Protein AF-A0A447UTZ6-F1 (afdb_monomer_lite)

Foldseek 3Di:
DPPDPPPDDPCVVVVVVVDVVCDDDDPLVVVVVVLVVVLVVLQVCCVVVVHDSVVSVVVSVVVCVVVCNDPPD

Radius of gyration: 17.9 Å; chains: 1; bounding box: 36×40×39 Å

Sequence (73 aa):
MYPPEIKKV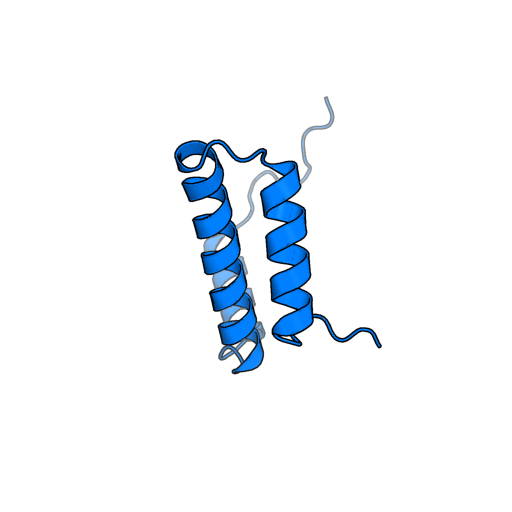DNKTIAKAGLQDLGPMKGREKLLLGIFVLALSGWIFSKQLGVDESTVAIVVMGAMLLLGVVELG

Organism: Citrobacter koseri (NCBI:txid545)

InterPro domains:
  IPR001898 Solute carrier family 13 [PF00939] (1-71)
  IPR030676 Citrate carrier CitT-related [PTHR42826] (1-71)

pLDDT: mean 74.5, std 9.11, range [45.41, 87.5]

Structure (mmCIF, N/CA/C/O backbone):
data_AF-A0A447UTZ6-F1
#
_entry.id   AF-A0A447UTZ6-F1
#
loop_
_atom_site.group_PDB
_atom_site.id
_atom_site.type_symbol
_atom_site.label_atom_id
_atom_site.label_alt_id
_atom_site.label_comp_id
_atom_site.label_asym_id
_atom_site.label_entity_id
_atom_site.label_seq_id
_atom_site.pdbx_PDB_ins_code
_atom_site.Cartn_x
_atom_site.Cartn_y
_atom_site.Cartn_z
_atom_site.occupancy
_atom_site.B_iso_or_equiv
_atom_site.auth_seq_id
_atom_site.auth_comp_id
_atom_site.auth_asym_id
_atom_site.auth_atom_id
_atom_site.pdbx_PDB_model_num
ATOM 1 N N . MET A 1 1 ? -0.092 30.820 16.455 1.00 49.50 1 MET A N 1
ATOM 2 C CA . MET A 1 1 ? 0.028 29.693 17.402 1.00 49.50 1 MET A CA 1
ATOM 3 C C . MET A 1 1 ? -1.376 29.282 17.818 1.00 49.50 1 MET A C 1
ATOM 5 O O . MET A 1 1 ? -1.924 29.908 18.711 1.00 49.50 1 MET A O 1
ATOM 9 N N . TYR A 1 2 ? -1.985 28.310 17.134 1.00 55.72 2 TYR A N 1
ATOM 10 C CA . TYR A 1 2 ? -3.231 27.679 17.582 1.00 55.72 2 TYR A CA 1
ATOM 11 C C . TYR A 1 2 ? -2.835 26.406 18.330 1.00 55.72 2 TYR A C 1
ATOM 13 O O . TYR A 1 2 ? -2.549 25.399 17.680 1.00 55.72 2 TYR A O 1
ATOM 21 N N . PRO A 1 3 ? -2.671 26.450 19.664 1.00 67.06 3 PRO A N 1
ATOM 22 C CA . PRO A 1 3 ? -2.376 25.241 20.409 1.00 67.06 3 PRO A CA 1
ATOM 23 C C . PRO A 1 3 ? -3.567 24.280 20.253 1.00 67.06 3 PRO A C 1
ATOM 25 O O . PRO A 1 3 ? -4.704 24.708 20.447 1.00 67.06 3 PRO A O 1
ATOM 28 N N . PRO A 1 4 ? -3.338 23.008 19.893 1.00 68.62 4 PRO A N 1
ATOM 29 C CA . PRO A 1 4 ? -4.414 22.037 19.743 1.00 68.62 4 PRO A CA 1
ATOM 30 C C . PRO A 1 4 ? -5.172 21.864 21.068 1.00 68.62 4 PRO A C 1
ATOM 32 O O . PRO A 1 4 ? -4.561 21.748 22.134 1.00 68.62 4 PRO A O 1
ATOM 35 N N . GLU A 1 5 ? -6.506 21.850 20.998 1.00 63.84 5 GLU A N 1
ATOM 36 C CA . GLU A 1 5 ? -7.406 21.792 22.163 1.00 63.84 5 GLU A CA 1
ATOM 37 C C . GLU A 1 5 ? -7.294 20.480 22.958 1.00 63.84 5 GLU A C 1
ATOM 39 O O . GLU A 1 5 ? -7.601 20.440 24.149 1.00 63.84 5 GLU A O 1
ATOM 44 N N . ILE A 1 6 ? -6.775 19.410 22.350 1.00 59.03 6 ILE A N 1
ATOM 45 C CA . ILE A 1 6 ? -6.669 18.095 22.988 1.00 59.03 6 ILE A CA 1
ATOM 46 C C . ILE A 1 6 ? -5.218 17.819 23.400 1.00 59.03 6 ILE A C 1
ATOM 48 O O . ILE A 1 6 ? -4.410 17.309 22.629 1.00 59.03 6 ILE A O 1
ATOM 52 N N . LYS A 1 7 ? -4.880 18.158 24.651 1.00 61.06 7 LYS A N 1
ATOM 53 C CA . LYS A 1 7 ? -3.531 17.966 25.228 1.00 61.06 7 LYS A CA 1
ATOM 54 C C . LYS A 1 7 ? -3.285 16.575 25.828 1.00 61.06 7 LYS A C 1
ATOM 56 O O . LYS A 1 7 ? -2.140 16.240 26.120 1.00 61.06 7 LYS A O 1
ATOM 61 N N . LYS A 1 8 ? -4.330 15.763 26.025 1.00 57.22 8 LYS A N 1
ATOM 62 C CA . LYS A 1 8 ? -4.237 14.368 26.489 1.00 57.22 8 LYS A CA 1
ATOM 63 C C . LYS A 1 8 ? -5.321 13.528 25.820 1.00 57.22 8 LYS A C 1
ATOM 65 O O . LYS A 1 8 ? -6.480 13.581 26.213 1.00 57.22 8 LYS A O 1
ATOM 70 N N . VAL A 1 9 ? -4.925 12.755 24.816 1.00 61.56 9 VAL A N 1
ATOM 71 C CA . VAL A 1 9 ? -5.725 11.654 24.273 1.00 61.56 9 VAL A CA 1
ATOM 72 C C . VAL A 1 9 ? -5.340 10.404 25.055 1.00 61.56 9 VAL A C 1
ATOM 74 O O . VAL A 1 9 ? -4.165 10.029 25.067 1.00 61.56 9 VAL A O 1
ATOM 77 N N . ASP A 1 10 ? -6.304 9.751 25.707 1.00 65.62 10 ASP A N 1
ATOM 78 C CA . ASP A 1 10 ? -6.094 8.423 26.289 1.00 65.62 10 ASP A CA 1
ATOM 79 C C . ASP A 1 10 ? -6.046 7.386 25.156 1.00 65.62 10 ASP A C 1
ATOM 81 O O . ASP A 1 10 ? -7.014 6.698 24.826 1.00 65.62 10 ASP A O 1
ATOM 85 N N . ASN A 1 11 ? -4.898 7.360 24.477 1.00 69.25 11 ASN A N 1
ATOM 86 C CA . ASN A 1 11 ? -4.710 6.659 23.212 1.00 69.25 11 ASN A CA 1
ATOM 87 C C . ASN A 1 11 ? -4.956 5.152 23.354 1.00 69.25 11 ASN A C 1
ATOM 89 O O . ASN A 1 11 ? -5.410 4.509 22.417 1.00 69.25 11 ASN A O 1
ATOM 93 N N . LYS A 1 12 ? -4.683 4.584 24.537 1.00 71.00 12 LYS A N 1
ATOM 94 C CA . LYS A 1 12 ? -4.857 3.152 24.806 1.00 71.00 12 LYS A CA 1
ATOM 95 C C . LYS A 1 12 ? -6.325 2.772 24.978 1.00 71.00 12 LYS A C 1
ATOM 97 O O . LYS A 1 12 ? -6.742 1.761 24.417 1.00 71.00 12 LYS A O 1
ATOM 102 N N . THR A 1 13 ? -7.105 3.561 25.718 1.00 73.75 13 THR A N 1
ATOM 103 C CA . THR A 1 13 ? -8.528 3.264 25.943 1.00 73.75 13 THR A CA 1
ATOM 104 C C . THR A 1 13 ? -9.336 3.474 24.667 1.00 73.75 13 THR A C 1
ATOM 106 O O . THR A 1 13 ? -10.128 2.610 24.296 1.00 73.75 13 THR A O 1
ATOM 109 N N . ILE A 1 14 ? -9.069 4.564 23.942 1.00 71.00 14 ILE A N 1
ATOM 110 C CA .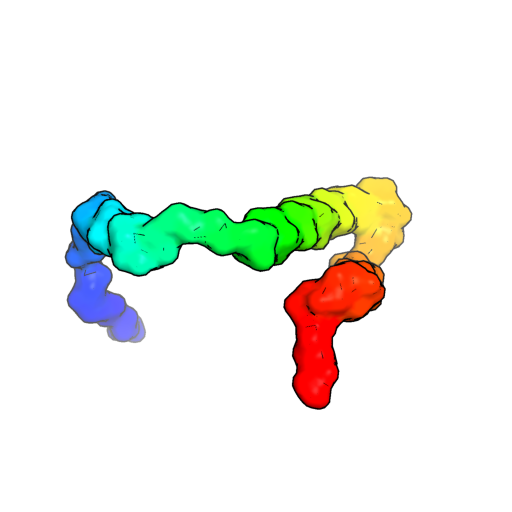 ILE A 1 14 ? -9.756 4.875 22.681 1.00 71.00 14 ILE A CA 1
ATOM 111 C C . ILE A 1 14 ? -9.378 3.865 21.591 1.00 71.00 14 ILE A C 1
ATOM 113 O O . ILE A 1 14 ? -10.262 3.374 20.895 1.00 71.00 14 ILE A O 1
ATOM 117 N N . ALA A 1 15 ? -8.100 3.476 21.480 1.00 75.62 15 ALA A N 1
ATOM 118 C CA . ALA A 1 15 ? -7.691 2.452 20.518 1.00 75.62 15 ALA A CA 1
ATOM 119 C C . ALA A 1 15 ? -8.318 1.086 20.821 1.00 75.62 15 ALA A C 1
ATOM 121 O O . ALA A 1 15 ? -8.714 0.392 19.893 1.00 75.62 15 ALA A O 1
ATOM 122 N N . LYS A 1 16 ? -8.440 0.697 22.100 1.00 74.50 16 LYS A N 1
ATOM 123 C CA . LYS A 1 16 ? -9.063 -0.578 22.485 1.00 74.50 16 LYS A CA 1
ATOM 124 C C . LYS A 1 16 ? -10.569 -0.584 22.214 1.00 74.50 16 LYS A C 1
ATOM 126 O O . LYS A 1 16 ? -11.073 -1.571 21.685 1.00 74.50 16 LYS A O 1
ATOM 131 N N . ALA A 1 17 ? -11.258 0.514 22.529 1.00 77.50 17 ALA A N 1
ATOM 132 C CA . ALA A 1 17 ? -12.672 0.689 22.208 1.00 77.50 17 ALA A CA 1
ATOM 133 C C . ALA A 1 17 ? -12.903 0.677 20.688 1.00 77.50 17 ALA A C 1
ATOM 135 O O . ALA A 1 17 ? -13.763 -0.056 20.213 1.00 77.50 17 ALA A O 1
ATOM 136 N N . GLY A 1 18 ? -12.073 1.393 19.923 1.00 75.62 18 GLY A N 1
ATOM 137 C CA . GLY A 1 18 ? -12.120 1.391 18.461 1.00 75.62 18 GLY A CA 1
ATOM 138 C C . GLY A 1 18 ? -11.827 0.019 17.848 1.00 75.62 18 GLY A C 1
ATOM 139 O O . GLY A 1 18 ? -12.520 -0.382 16.925 1.00 75.62 18 GLY A O 1
ATOM 140 N N . LEU A 1 19 ? -10.863 -0.745 18.380 1.00 77.56 19 LEU A N 1
ATOM 141 C CA . LEU A 1 19 ? -10.594 -2.119 17.927 1.00 77.56 19 LEU A CA 1
ATOM 142 C C . LEU A 1 19 ? -11.767 -3.067 18.209 1.00 77.56 19 LEU A C 1
ATOM 144 O O . LEU A 1 19 ? -12.036 -3.962 17.412 1.00 77.56 19 LEU A O 1
ATOM 148 N N . GLN A 1 20 ? -12.438 -2.898 19.354 1.00 76.75 20 GLN A N 1
ATOM 149 C CA . GLN A 1 20 ? -13.626 -3.684 19.692 1.00 76.75 20 GLN A CA 1
ATOM 150 C C . GLN A 1 20 ? -14.817 -3.338 18.794 1.00 76.75 20 GLN A C 1
ATOM 152 O O . GLN A 1 20 ? -15.538 -4.251 18.404 1.00 76.75 20 GLN A O 1
ATOM 157 N N . ASP A 1 21 ? -15.001 -2.057 18.469 1.00 75.19 21 ASP A N 1
ATOM 158 C CA . ASP A 1 21 ? -16.074 -1.576 17.591 1.00 75.19 21 ASP A CA 1
ATOM 159 C C . ASP A 1 21 ? -15.851 -1.991 16.128 1.00 75.19 21 ASP A C 1
ATOM 161 O O . ASP A 1 21 ? -16.770 -2.465 15.463 1.00 75.19 21 ASP A O 1
ATOM 165 N N . LEU A 1 22 ? -14.600 -1.919 15.657 1.00 73.25 22 LEU A N 1
ATOM 166 C CA . LEU A 1 22 ? -14.217 -2.364 14.315 1.00 73.25 22 LEU A CA 1
ATOM 167 C C . LEU A 1 22 ? -14.431 -3.877 14.135 1.00 73.25 22 LEU A C 1
ATOM 169 O O . LEU A 1 22 ? -14.806 -4.337 13.055 1.00 73.25 22 LEU A O 1
ATOM 173 N N . GLY A 1 23 ? -14.237 -4.651 15.208 1.00 73.50 23 GLY A N 1
ATOM 174 C CA . GLY A 1 23 ? -14.472 -6.089 15.218 1.00 73.50 23 GLY A CA 1
ATOM 175 C C . GLY A 1 23 ? -13.467 -6.880 14.364 1.00 73.50 23 GLY A C 1
ATOM 176 O O . GLY A 1 23 ? -12.431 -6.362 13.941 1.00 73.50 23 GLY A O 1
ATOM 177 N N . PRO A 1 24 ? -13.708 -8.184 14.142 1.00 73.38 24 PRO A N 1
ATOM 178 C CA . PRO A 1 24 ? -12.815 -9.019 13.349 1.00 73.38 24 PRO A CA 1
ATOM 179 C C . PRO A 1 24 ? -12.757 -8.534 11.894 1.00 73.38 24 PRO A C 1
ATOM 181 O O . PRO A 1 24 ? -13.773 -8.517 11.199 1.00 73.38 24 PRO A O 1
ATOM 184 N N . MET A 1 25 ? -11.544 -8.198 11.438 1.00 69.94 25 MET A N 1
ATOM 185 C CA . MET A 1 25 ? -11.261 -7.758 10.067 1.00 69.94 25 MET A CA 1
ATOM 186 C C . MET A 1 25 ? -11.926 -8.674 9.034 1.00 69.94 25 MET A C 1
ATOM 188 O O . MET A 1 25 ? -11.674 -9.888 9.000 1.00 69.94 25 MET A O 1
ATOM 192 N N . LYS A 1 26 ? -12.732 -8.090 8.146 1.00 75.38 26 LYS A N 1
ATOM 193 C CA . LYS A 1 26 ? -13.369 -8.819 7.043 1.00 75.38 26 LYS A CA 1
ATOM 194 C C . LYS A 1 26 ? -12.315 -9.223 6.009 1.00 75.38 26 LYS A C 1
ATOM 196 O O . LYS A 1 26 ? -11.277 -8.581 5.865 1.00 75.38 26 LYS A O 1
ATOM 201 N N . GLY A 1 27 ? -12.582 -10.273 5.226 1.00 75.25 27 GLY A N 1
ATOM 202 C CA . GLY A 1 27 ? -11.642 -10.758 4.197 1.00 75.25 27 GLY A CA 1
ATOM 203 C C . GLY A 1 27 ? -11.187 -9.671 3.207 1.00 75.25 27 GLY A C 1
ATOM 204 O O . GLY A 1 27 ? -10.030 -9.661 2.795 1.00 75.25 27 GLY A O 1
ATOM 205 N N . ARG A 1 28 ? -12.063 -8.701 2.909 1.00 74.38 28 ARG A N 1
ATOM 206 C CA . ARG A 1 28 ? -11.745 -7.526 2.080 1.00 74.38 28 ARG A CA 1
ATOM 207 C C . A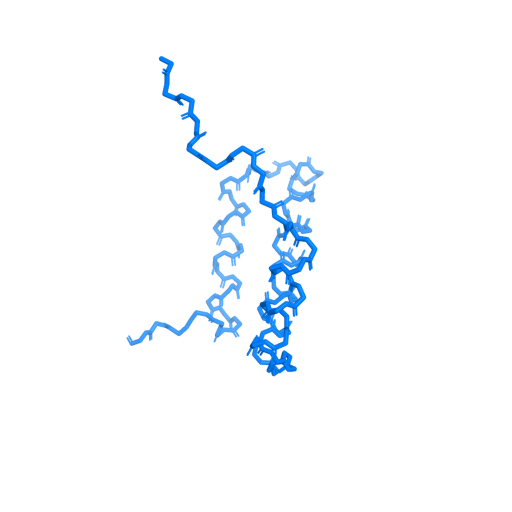RG A 1 28 ? -10.711 -6.592 2.721 1.00 74.38 28 ARG A C 1
ATOM 209 O O . ARG A 1 28 ? -9.839 -6.100 2.017 1.00 74.38 28 ARG A O 1
ATOM 216 N N . GLU A 1 29 ? -10.752 -6.386 4.038 1.00 80.62 29 GLU A N 1
ATOM 217 C CA . GLU A 1 29 ? -9.765 -5.547 4.736 1.00 80.62 29 GLU A CA 1
ATOM 218 C C . GLU A 1 29 ? -8.376 -6.185 4.739 1.00 80.62 29 GLU A C 1
ATOM 220 O O . GLU A 1 29 ? -7.379 -5.486 4.585 1.00 80.62 29 GLU A O 1
ATOM 225 N N . LYS A 1 30 ? -8.292 -7.518 4.830 1.00 81.31 30 LYS A N 1
ATOM 226 C CA . LYS A 1 30 ? -7.011 -8.226 4.683 1.00 81.31 30 LYS A CA 1
ATOM 227 C C . LYS A 1 30 ? -6.425 -8.069 3.281 1.00 81.31 30 LYS A C 1
ATOM 229 O O . LYS A 1 30 ? -5.214 -7.910 3.153 1.00 81.31 30 LYS A O 1
ATOM 234 N N . LEU A 1 31 ? -7.266 -8.095 2.245 1.00 81.75 31 LEU A N 1
ATOM 235 C CA . LEU A 1 31 ? -6.832 -7.860 0.867 1.00 81.75 31 LEU A CA 1
ATOM 236 C C . LEU A 1 31 ? -6.313 -6.425 0.691 1.00 81.75 31 LEU A C 1
ATOM 238 O O . LEU A 1 31 ? -5.228 -6.233 0.145 1.00 81.75 31 LEU A O 1
ATOM 242 N N . LEU A 1 32 ? -7.042 -5.438 1.223 1.00 82.19 32 LEU A N 1
ATOM 243 C CA . LEU A 1 32 ? -6.622 -4.034 1.233 1.00 82.19 32 LEU A CA 1
ATOM 244 C C . LEU A 1 32 ? -5.272 -3.860 1.947 1.00 82.19 32 LEU A C 1
ATOM 246 O O . LEU A 1 32 ? -4.372 -3.214 1.415 1.00 82.19 32 LEU A O 1
ATOM 250 N N . LEU A 1 33 ? -5.106 -4.483 3.119 1.00 84.69 33 LEU A N 1
ATOM 251 C CA . LEU A 1 33 ? -3.855 -4.464 3.876 1.00 84.69 33 LEU A CA 1
ATOM 252 C C . LEU A 1 33 ? -2.705 -5.093 3.075 1.00 84.69 33 LEU A C 1
ATOM 254 O O . LEU A 1 33 ? -1.611 -4.537 3.029 1.00 84.69 33 LEU A O 1
ATOM 258 N N . GLY A 1 34 ? -2.951 -6.225 2.410 1.00 85.69 34 GLY A N 1
ATOM 259 C CA . GLY A 1 34 ? -1.964 -6.882 1.553 1.00 85.69 34 GLY A CA 1
ATOM 260 C C . GLY A 1 34 ? -1.490 -5.977 0.417 1.00 85.69 34 GLY A C 1
ATOM 261 O O . GLY A 1 34 ? -0.290 -5.836 0.193 1.00 85.69 34 GLY A O 1
ATOM 262 N N . ILE A 1 35 ? -2.418 -5.291 -0.247 1.00 81.75 35 ILE A N 1
ATOM 263 C CA . ILE A 1 35 ? -2.100 -4.336 -1.316 1.00 81.75 35 ILE A CA 1
ATOM 264 C C . ILE A 1 35 ? -1.350 -3.126 -0.780 1.00 81.75 35 ILE A C 1
ATOM 266 O O . ILE A 1 35 ? -0.406 -2.666 -1.415 1.00 81.75 35 ILE A O 1
ATOM 270 N N . PHE A 1 36 ? -1.723 -2.631 0.397 1.00 84.00 36 PHE A N 1
ATOM 271 C CA . PHE A 1 36 ? -1.025 -1.525 1.036 1.00 84.00 36 PHE A CA 1
ATOM 272 C C . PHE A 1 36 ? 0.446 -1.870 1.314 1.00 84.00 36 PHE A C 1
ATOM 274 O O . PHE A 1 36 ? 1.345 -1.092 0.996 1.00 84.00 36 PHE A O 1
ATOM 281 N N . VAL A 1 37 ? 0.716 -3.071 1.829 1.00 87.50 37 VAL A N 1
ATOM 282 C CA . VAL A 1 37 ? 2.089 -3.549 2.057 1.00 87.50 37 VAL A CA 1
ATOM 283 C C . VAL A 1 37 ? 2.847 -3.740 0.739 1.00 87.50 37 VAL A C 1
ATOM 285 O O . VAL A 1 37 ? 4.027 -3.390 0.658 1.00 87.50 37 VAL A O 1
ATOM 288 N N . LEU A 1 38 ? 2.190 -4.249 -0.307 1.00 83.50 38 LEU A N 1
ATOM 289 C CA . LEU A 1 38 ? 2.784 -4.370 -1.644 1.00 83.50 38 LEU A CA 1
ATOM 290 C C . LEU A 1 38 ? 3.120 -3.001 -2.248 1.00 83.50 38 LEU A C 1
ATOM 292 O O . LEU A 1 38 ? 4.196 -2.842 -2.818 1.00 83.50 38 LEU A O 1
ATOM 296 N N . ALA A 1 39 ? 2.250 -2.006 -2.073 1.00 81.56 39 ALA A N 1
ATOM 297 C CA . ALA A 1 39 ? 2.477 -0.635 -2.519 1.00 81.56 39 ALA A CA 1
ATOM 298 C C . ALA A 1 39 ? 3.691 -0.007 -1.824 1.00 81.56 39 ALA A C 1
ATOM 300 O O . ALA A 1 39 ? 4.564 0.542 -2.493 1.00 81.56 39 ALA A O 1
ATOM 301 N N . LEU A 1 40 ? 3.792 -0.148 -0.497 1.00 84.88 40 LEU A N 1
ATOM 302 C CA . LEU A 1 40 ? 4.952 0.323 0.265 1.00 84.88 40 LEU A CA 1
ATOM 303 C C . LEU A 1 40 ? 6.234 -0.405 -0.136 1.00 84.88 40 LEU A C 1
ATOM 305 O O . LEU A 1 40 ? 7.287 0.214 -0.247 1.00 84.88 40 LEU A O 1
ATOM 309 N N . SER A 1 41 ? 6.148 -1.709 -0.393 1.00 84.56 41 SER A N 1
ATOM 310 C CA . SER A 1 41 ? 7.290 -2.487 -0.872 1.00 84.56 41 SER A CA 1
ATOM 311 C C . SER A 1 41 ? 7.745 -1.977 -2.242 1.00 84.56 41 SER A C 1
ATOM 313 O O . SER A 1 41 ? 8.919 -1.663 -2.412 1.00 84.56 41 SER A O 1
ATOM 315 N N . GLY A 1 42 ? 6.818 -1.784 -3.186 1.00 79.75 42 GLY A N 1
ATOM 316 C CA . GLY A 1 42 ? 7.096 -1.164 -4.485 1.00 79.75 42 GLY A CA 1
ATOM 317 C C . GLY A 1 42 ? 7.711 0.233 -4.358 1.00 79.75 42 GLY A C 1
ATOM 318 O O . GLY A 1 42 ? 8.652 0.558 -5.077 1.00 79.75 42 GLY A O 1
ATOM 319 N N . TRP A 1 43 ? 7.255 1.027 -3.386 1.00 79.25 43 TRP A N 1
ATOM 320 C CA . TRP A 1 43 ? 7.823 2.339 -3.073 1.00 79.25 43 TRP A CA 1
ATOM 321 C C . TRP A 1 43 ? 9.256 2.259 -2.557 1.00 79.25 43 TRP A C 1
ATOM 323 O O . TRP A 1 43 ? 10.111 3.019 -2.998 1.00 79.25 43 TRP A O 1
ATOM 333 N N . ILE A 1 44 ? 9.563 1.327 -1.658 1.00 81.50 44 ILE A N 1
ATOM 334 C CA . ILE A 1 44 ? 10.922 1.162 -1.122 1.00 81.50 44 ILE A CA 1
ATOM 335 C C . ILE A 1 44 ? 11.875 0.645 -2.211 1.00 81.50 44 ILE A C 1
ATOM 337 O O . ILE A 1 44 ? 13.016 1.100 -2.306 1.00 81.50 44 ILE A O 1
ATOM 341 N N . PHE A 1 45 ? 11.398 -0.261 -3.070 1.00 78.19 45 PHE A N 1
ATOM 342 C CA . PHE A 1 45 ? 12.165 -0.786 -4.202 1.00 78.19 45 PHE A CA 1
ATOM 343 C C . PHE A 1 45 ? 12.289 0.199 -5.373 1.00 78.19 45 PHE A C 1
ATOM 345 O O . PHE A 1 45 ? 13.203 0.045 -6.182 1.00 78.19 45 PHE A O 1
ATOM 352 N N . SER A 1 46 ? 11.451 1.239 -5.445 1.00 71.81 46 SER A N 1
ATOM 353 C CA . SER A 1 46 ? 11.511 2.270 -6.494 1.00 71.81 46 SER A CA 1
ATOM 354 C C . SER A 1 46 ? 12.901 2.877 -6.646 1.00 71.81 46 SER A C 1
ATOM 356 O O . SER A 1 46 ? 13.469 2.923 -7.737 1.00 71.81 46 SER A O 1
ATOM 358 N N . LYS A 1 47 ? 13.502 3.222 -5.505 1.00 70.69 47 LYS A N 1
ATOM 359 C CA . LYS A 1 47 ? 14.818 3.841 -5.424 1.00 70.69 47 LYS A CA 1
ATOM 360 C C . LYS A 1 47 ? 15.938 2.868 -5.787 1.00 70.69 47 LYS A C 1
ATOM 362 O O . LYS A 1 47 ? 16.956 3.299 -6.317 1.00 70.69 47 LYS A O 1
ATOM 367 N N . GLN A 1 48 ? 15.759 1.568 -5.531 1.00 72.25 48 GLN A N 1
ATOM 368 C CA . GLN A 1 48 ? 16.704 0.533 -5.972 1.00 72.25 48 GLN A CA 1
ATOM 369 C C . GLN A 1 48 ? 16.622 0.271 -7.479 1.00 72.25 48 GLN A C 1
ATOM 371 O O . GLN A 1 48 ? 17.638 -0.039 -8.092 1.00 72.2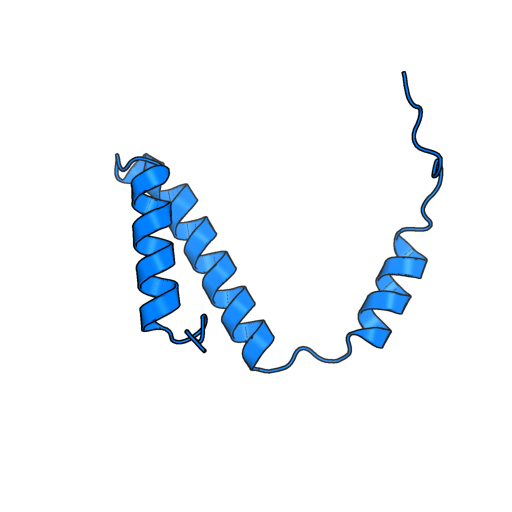5 48 GLN A O 1
ATOM 376 N N . LEU A 1 49 ? 15.435 0.410 -8.072 1.00 69.56 49 LEU A N 1
ATOM 377 C CA . LEU A 1 49 ? 15.194 0.206 -9.503 1.00 69.56 49 LEU A CA 1
ATOM 378 C C . LEU A 1 49 ? 15.498 1.453 -10.354 1.00 69.56 49 LEU A C 1
ATOM 380 O O . LEU A 1 49 ? 15.452 1.370 -11.578 1.00 69.56 49 LEU A O 1
ATOM 384 N N . GLY A 1 50 ? 15.818 2.596 -9.734 1.00 72.88 50 GLY A N 1
ATOM 385 C CA . GLY A 1 50 ? 16.062 3.862 -10.437 1.00 72.88 50 GLY A CA 1
ATOM 386 C C . GLY A 1 50 ? 14.790 4.492 -11.016 1.00 72.88 50 GLY A C 1
ATOM 387 O O . GLY A 1 50 ? 14.862 5.262 -11.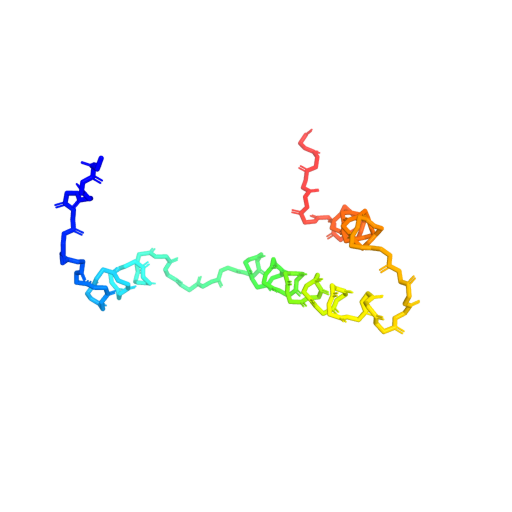970 1.00 72.88 50 GLY A O 1
ATOM 388 N N . VAL A 1 51 ? 13.629 4.138 -10.462 1.00 75.06 51 VAL A N 1
ATOM 389 C CA . VAL A 1 51 ? 12.307 4.565 -10.925 1.00 75.06 51 VAL A CA 1
ATOM 390 C C . VAL A 1 51 ? 11.784 5.672 -10.008 1.00 75.06 51 VAL A C 1
ATOM 392 O O . VAL A 1 51 ? 11.869 5.557 -8.787 1.00 75.06 51 VAL A O 1
ATOM 395 N N . ASP A 1 52 ? 11.240 6.736 -10.600 1.00 78.94 52 ASP A N 1
ATOM 396 C CA . ASP A 1 52 ? 10.685 7.878 -9.867 1.00 78.94 52 ASP A CA 1
ATOM 397 C C . ASP A 1 52 ? 9.467 7.483 -9.013 1.00 78.94 52 ASP A C 1
ATOM 399 O O . ASP A 1 52 ? 8.654 6.639 -9.413 1.00 78.94 52 ASP A O 1
ATOM 403 N N . GLU A 1 53 ? 9.309 8.146 -7.866 1.00 79.25 53 GLU A N 1
ATOM 404 C CA . GLU A 1 53 ? 8.184 7.985 -6.933 1.00 79.25 53 GLU A CA 1
ATOM 405 C C . GLU A 1 53 ? 6.825 8.083 -7.653 1.00 79.25 53 GLU A C 1
ATOM 407 O O . GLU A 1 53 ? 5.906 7.297 -7.401 1.00 79.25 53 GLU A O 1
ATOM 412 N N . SER A 1 54 ? 6.727 8.980 -8.637 1.00 84.25 54 SER A N 1
ATOM 413 C CA . SER A 1 54 ? 5.525 9.189 -9.450 1.00 84.25 54 SER A CA 1
ATOM 414 C C . SER A 1 54 ? 5.172 7.964 -10.299 1.00 84.25 54 SER A C 1
ATOM 416 O O . SER A 1 54 ? 4.003 7.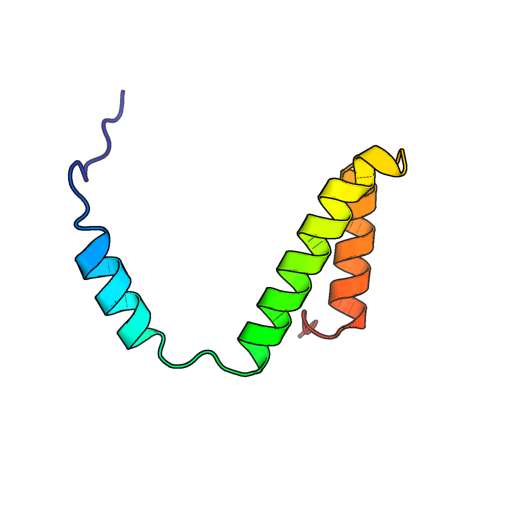615 -10.447 1.00 84.25 54 SER A O 1
ATOM 418 N N . THR A 1 55 ? 6.176 7.273 -10.847 1.00 82.38 55 THR A N 1
ATOM 419 C CA . THR A 1 55 ? 5.958 6.084 -11.690 1.00 82.38 55 THR A CA 1
ATOM 420 C C . THR A 1 55 ? 5.454 4.918 -10.849 1.00 82.38 55 THR A C 1
ATOM 422 O O . THR A 1 55 ? 4.560 4.183 -11.265 1.00 82.38 55 THR A O 1
ATOM 425 N N . VAL A 1 56 ? 5.971 4.776 -9.629 1.00 82.06 56 VAL A N 1
ATOM 426 C CA . VAL A 1 56 ? 5.525 3.743 -8.688 1.00 82.06 56 VAL A CA 1
ATOM 427 C C . VAL A 1 56 ? 4.079 3.977 -8.291 1.00 82.06 56 VAL A C 1
ATOM 429 O O . VAL A 1 56 ? 3.303 3.028 -8.277 1.00 82.06 56 VAL A O 1
ATOM 432 N N . ALA A 1 57 ? 3.696 5.231 -8.036 1.00 81.31 57 ALA A N 1
ATOM 433 C CA . ALA A 1 57 ? 2.311 5.582 -7.746 1.00 81.31 57 ALA A CA 1
ATOM 434 C C . ALA A 1 57 ? 1.368 5.156 -8.885 1.00 81.31 57 ALA A C 1
ATOM 436 O O . ALA A 1 57 ? 0.329 4.555 -8.618 1.00 81.31 57 ALA A O 1
ATOM 437 N N . ILE A 1 58 ? 1.756 5.383 -10.147 1.00 84.25 58 ILE A N 1
ATOM 438 C CA . ILE A 1 58 ? 0.966 4.982 -11.324 1.00 84.25 58 ILE A CA 1
ATOM 439 C C . ILE A 1 58 ? 0.885 3.454 -11.451 1.00 84.25 58 ILE A C 1
ATOM 441 O O . ILE A 1 58 ? -0.196 2.916 -11.687 1.00 84.25 58 ILE A O 1
ATOM 445 N N . VAL A 1 59 ? 1.999 2.738 -11.264 1.00 83.06 59 VAL A N 1
ATOM 446 C CA . VAL A 1 59 ? 2.031 1.265 -11.325 1.00 83.06 59 VAL A CA 1
ATOM 447 C C . VAL A 1 59 ? 1.177 0.652 -10.216 1.00 83.06 59 VAL A C 1
ATOM 449 O O . VAL A 1 59 ? 0.405 -0.270 -10.473 1.00 83.06 59 VAL A O 1
ATOM 452 N N . VAL A 1 60 ? 1.268 1.184 -8.996 1.00 81.69 60 VAL A N 1
ATOM 453 C CA . VAL A 1 60 ? 0.441 0.764 -7.859 1.00 81.69 60 VAL A CA 1
ATOM 454 C C . VAL A 1 60 ? -1.033 1.053 -8.132 1.00 81.69 60 VAL A C 1
ATOM 456 O O . VAL A 1 60 ? -1.859 0.170 -7.913 1.00 81.69 60 VAL A O 1
ATOM 459 N N . MET A 1 61 ? -1.372 2.231 -8.667 1.00 83.44 61 MET A N 1
ATOM 460 C CA . MET A 1 61 ? -2.740 2.547 -9.094 1.00 83.44 61 MET A CA 1
ATOM 461 C C . MET A 1 61 ? -3.256 1.544 -10.132 1.00 83.44 61 MET A C 1
ATOM 463 O O . MET A 1 61 ? -4.363 1.030 -9.991 1.00 83.44 61 MET A O 1
ATOM 467 N N . GLY A 1 62 ? -2.454 1.224 -11.150 1.00 84.25 62 GLY A N 1
ATOM 468 C CA . GLY A 1 62 ? -2.807 0.226 -12.160 1.00 84.25 62 GLY A CA 1
ATOM 469 C C . GLY A 1 62 ? -3.013 -1.165 -11.557 1.00 84.25 62 GLY A C 1
ATOM 470 O O . GLY A 1 62 ? -3.998 -1.834 -11.861 1.00 84.25 62 GLY A O 1
ATOM 471 N N . ALA A 1 63 ? -2.136 -1.584 -10.644 1.00 80.12 63 ALA A N 1
ATOM 472 C CA . ALA A 1 63 ? -2.262 -2.858 -9.942 1.00 80.12 63 ALA A CA 1
ATOM 473 C C . ALA A 1 63 ? -3.516 -2.910 -9.054 1.00 80.12 63 ALA A C 1
ATOM 475 O O . ALA A 1 63 ? -4.213 -3.921 -9.048 1.00 80.12 63 ALA A O 1
ATOM 476 N N . MET A 1 64 ? -3.845 -1.823 -8.349 1.00 80.31 64 MET A N 1
ATOM 477 C CA . MET A 1 64 ? -5.064 -1.704 -7.537 1.00 80.31 64 MET A CA 1
ATOM 478 C C . MET A 1 64 ? -6.342 -1.857 -8.370 1.00 80.31 64 MET A C 1
ATOM 480 O O . MET A 1 64 ? -7.289 -2.502 -7.913 1.00 80.31 64 MET A O 1
ATOM 484 N N . LEU A 1 65 ? -6.352 -1.298 -9.585 1.00 81.50 65 LEU A N 1
ATOM 485 C CA . LEU A 1 65 ? -7.451 -1.444 -10.542 1.00 81.50 65 LEU A CA 1
ATOM 486 C C . LEU A 1 65 ? -7.548 -2.881 -11.073 1.00 81.50 65 LEU A C 1
ATOM 488 O O . LEU A 1 65 ? -8.630 -3.459 -11.071 1.00 81.50 65 LEU A O 1
ATOM 492 N N . LEU A 1 66 ? -6.424 -3.490 -11.467 1.00 79.44 66 LEU A N 1
ATOM 493 C CA . LEU A 1 66 ? -6.388 -4.877 -11.958 1.00 79.44 66 LEU A CA 1
ATOM 494 C C . LEU A 1 66 ? -6.799 -5.899 -10.890 1.00 79.44 66 LEU A C 1
ATOM 496 O O . LEU A 1 66 ? -7.442 -6.897 -11.203 1.00 79.44 66 LEU A O 1
ATOM 500 N N . LEU A 1 67 ? -6.444 -5.649 -9.629 1.00 73.19 67 LEU A N 1
ATOM 501 C CA . LEU A 1 67 ? -6.823 -6.481 -8.486 1.00 73.19 67 LEU A CA 1
ATOM 502 C C . LEU A 1 67 ? -8.296 -6.292 -8.074 1.00 73.19 67 LEU A C 1
ATOM 504 O O . LEU A 1 67 ? -8.754 -6.984 -7.166 1.00 73.19 67 LEU A O 1
ATOM 508 N N . GLY A 1 68 ? -9.035 -5.373 -8.714 1.00 71.31 68 GLY A N 1
ATOM 509 C CA . GLY A 1 68 ? -10.454 -5.126 -8.446 1.00 71.31 68 GLY A CA 1
ATOM 510 C C . GLY A 1 68 ? -10.730 -4.604 -7.035 1.00 71.31 68 GLY A C 1
ATOM 511 O O . GLY A 1 68 ? -11.820 -4.802 -6.503 1.00 71.31 68 GLY A O 1
ATOM 512 N N . VAL A 1 69 ? -9.732 -3.988 -6.391 1.00 68.94 69 VAL A N 1
ATOM 513 C CA . VAL A 1 69 ? -9.867 -3.464 -5.020 1.00 68.94 69 VAL A CA 1
ATOM 514 C C . VAL A 1 69 ? -10.482 -2.077 -5.000 1.00 68.94 69 VAL A C 1
ATOM 516 O O . VAL A 1 69 ? -11.192 -1.736 -4.056 1.00 68.94 69 VAL A O 1
ATOM 519 N N . VAL A 1 70 ? -10.260 -1.309 -6.063 1.00 65.56 70 VAL A N 1
ATOM 520 C CA . VAL A 1 70 ? -11.052 -0.123 -6.373 1.00 65.56 70 VAL A CA 1
ATOM 521 C C . VAL A 1 70 ? -12.138 -0.553 -7.353 1.00 65.56 70 VAL A C 1
ATOM 523 O O . VAL A 1 70 ? -11.859 -0.822 -8.518 1.00 65.56 70 VAL A O 1
ATOM 526 N N . GLU A 1 71 ? -13.373 -0.647 -6.868 1.00 59.06 71 GLU A N 1
ATOM 527 C CA . GLU A 1 71 ? -14.550 -0.737 -7.730 1.00 59.06 71 GLU A CA 1
ATOM 528 C C . GLU A 1 71 ? -14.744 0.656 -8.353 1.00 59.06 71 GLU A C 1
ATOM 530 O O . GLU A 1 71 ? -15.021 1.624 -7.641 1.00 59.06 71 GLU A O 1
ATOM 535 N N . LEU A 1 72 ? -14.516 0.790 -9.667 1.00 51.66 72 LEU A N 1
ATOM 536 C CA . LEU A 1 72 ? -15.100 1.903 -10.417 1.00 51.66 72 LEU A CA 1
ATOM 537 C C . LEU A 1 72 ? -16.606 1.630 -10.414 1.00 51.66 72 LEU A C 1
ATOM 539 O O . LEU A 1 72 ? -17.056 0.738 -11.132 1.00 51.66 72 LEU A O 1
ATOM 543 N N . GLY A 1 73 ? -17.318 2.308 -9.513 1.00 45.41 73 GLY A N 1
ATOM 544 C CA . GLY A 1 73 ? -18.766 2.175 -9.342 1.00 45.41 73 GLY A CA 1
ATOM 545 C C . GLY A 1 73 ? -19.563 2.433 -10.612 1.00 45.41 73 GLY A C 1
ATOM 546 O O . GLY A 1 73 ? -19.082 3.200 -11.479 1.00 45.41 73 GLY A O 1
#

Secondary structure (DSSP, 8-state):
----S-S---HHHHHHHHHHHH-SPPHHHHHHHHHHHHHHHHHHHHHHHT--HHHHHHHHHHHHHHTT-S---